Protein AF-A0A1Y1N663-F1 (afdb_monomer_lite)

InterPro domains:
  IPR040976 Fungal-type protein kinase [PF17667] (50-131)

Sequence (132 aa):
KESDVVAWLVDLIPKLEAFAGGLNSPLPHRRKLLAQPSTPLLGSTGKRTLDIGFVNNDITYNPGAKDSRYRWSHVLVAGELKSNPKADTASIAWIDLARYAREVLAAQDTRRFVLGFTVCGSLMRVWEFDRL

pLDDT: mean 84.62, std 12.26, range [49.06, 96.75]

Secondary structure (DSSP, 8-state):
-HHHHHHHHHHHHHHHHHHHHTTT--S-S-EEEE--TTPEEBSSSS-EE-SEEEEETTS---TTSTT---BGGGEEEEEEEESSGGG-SIIIIIHHHHHHHHHHHHHSTT--EEEEEEEETTEEEEEEEE--

Organism: Photinus pyralis (NCBI:txid7054)

Radius of gyration: 14.89 Å; chains: 1; bounding box: 38×34×32 Å

Foldseek 3Di:
DLVVVLVVVVVVVVVVVVVVVVVVPPDDPFWDKDADAPQAAPDDPDRDGARIAIFTPVPPQPVPDPPSGHHLCGGQEGEEEAQALVLPDCVHRVVSRVVSQVRNCVSNVVDFWHKYWYCHNPDIDIDIGGPD

Structure (mmCIF, N/CA/C/O backbone):
data_AF-A0A1Y1N663-F1
#
_entry.id   AF-A0A1Y1N663-F1
#
loop_
_atom_site.group_PDB
_atom_site.id
_atom_site.type_symbol
_atom_site.label_atom_id
_atom_site.label_alt_id
_atom_site.label_comp_id
_atom_site.label_asym_id
_atom_site.label_entity_id
_atom_site.label_seq_id
_atom_site.pdbx_PDB_ins_code
_atom_site.Cartn_x
_atom_site.Cartn_y
_atom_site.Cartn_z
_atom_site.occupancy
_atom_site.B_iso_or_equiv
_atom_site.auth_seq_id
_atom_site.auth_comp_id
_atom_site.auth_asym_id
_atom_site.auth_atom_id
_atom_site.pdbx_PDB_model_num
ATOM 1 N N . LYS A 1 1 ? -6.556 8.884 15.628 1.00 73.94 1 LYS A N 1
ATOM 2 C CA . LYS A 1 1 ? -6.671 9.669 14.371 1.00 73.94 1 LYS A CA 1
ATOM 3 C C . LYS A 1 1 ? -5.669 9.113 13.362 1.00 73.94 1 LYS A C 1
ATOM 5 O O . LYS A 1 1 ? -4.774 8.393 13.777 1.00 73.94 1 LYS A O 1
ATOM 10 N N . GLU A 1 2 ? -5.820 9.385 12.065 1.00 76.81 2 GLU A N 1
ATOM 11 C CA . GLU A 1 2 ? -4.883 8.894 11.031 1.00 76.81 2 GLU A CA 1
ATOM 12 C C . GLU A 1 2 ? -3.433 9.322 11.319 1.00 76.81 2 GLU A C 1
ATOM 14 O O . GLU A 1 2 ? -2.529 8.494 11.283 1.00 76.81 2 GLU A O 1
ATOM 19 N N . SER A 1 3 ? -3.242 10.573 11.751 1.00 83.00 3 SER A N 1
ATOM 20 C CA . SER A 1 3 ? -1.959 11.116 12.224 1.00 83.00 3 SER A CA 1
ATOM 21 C C . SER A 1 3 ? -1.272 10.252 13.281 1.00 83.00 3 SER A C 1
ATOM 23 O O . SER A 1 3 ? -0.051 10.130 13.279 1.00 83.00 3 SER A O 1
ATOM 25 N N . ASP A 1 4 ? -2.049 9.643 14.175 1.00 84.19 4 ASP A N 1
ATOM 26 C CA . ASP A 1 4 ? -1.521 8.856 15.290 1.00 84.19 4 ASP A CA 1
ATOM 27 C C . ASP A 1 4 ? -1.032 7.489 14.792 1.00 84.19 4 ASP A C 1
ATOM 29 O O . ASP A 1 4 ? -0.013 6.988 15.256 1.00 84.19 4 ASP A O 1
ATOM 33 N N . VAL A 1 5 ? -1.726 6.912 13.802 1.00 82.69 5 VAL A N 1
ATOM 34 C CA . VAL A 1 5 ? -1.315 5.665 13.138 1.00 82.69 5 VAL A CA 1
ATOM 35 C C . VAL A 1 5 ? -0.044 5.893 12.324 1.00 82.69 5 VAL A C 1
ATOM 37 O O . VAL A 1 5 ? 0.877 5.082 12.389 1.00 82.69 5 VAL A O 1
ATOM 40 N N . VAL A 1 6 ? 0.036 7.017 11.604 1.00 85.56 6 VAL A N 1
ATOM 41 C CA . VAL A 1 6 ? 1.256 7.422 10.894 1.00 85.56 6 VAL A CA 1
ATOM 42 C C . VAL A 1 6 ? 2.420 7.575 11.870 1.00 85.56 6 VAL A C 1
ATOM 44 O O . VAL A 1 6 ? 3.471 6.983 11.644 1.00 85.56 6 VAL A O 1
ATOM 47 N N . ALA A 1 7 ? 2.237 8.321 12.964 1.00 88.56 7 ALA A N 1
ATOM 48 C CA . ALA A 1 7 ? 3.281 8.535 13.964 1.00 88.56 7 ALA A CA 1
ATOM 49 C C . ALA A 1 7 ? 3.758 7.215 14.590 1.00 88.56 7 ALA A C 1
ATOM 51 O O . ALA A 1 7 ? 4.961 6.984 14.697 1.00 88.56 7 ALA A O 1
ATOM 52 N N . TRP A 1 8 ? 2.823 6.324 14.936 1.00 88.31 8 TRP A N 1
ATOM 53 C CA . TRP A 1 8 ? 3.143 4.986 15.428 1.00 88.31 8 TRP A CA 1
ATOM 54 C C . TRP A 1 8 ? 3.953 4.173 14.413 1.00 88.31 8 TRP A C 1
ATOM 56 O O . TRP A 1 8 ? 4.957 3.571 14.785 1.00 88.31 8 TRP A O 1
ATOM 66 N N . LEU A 1 9 ? 3.563 4.165 13.133 1.00 87.50 9 LEU A N 1
ATOM 67 C CA . LEU A 1 9 ? 4.281 3.387 12.125 1.00 87.50 9 LEU A CA 1
ATOM 68 C C . LEU A 1 9 ? 5.678 3.968 11.866 1.00 87.50 9 LEU A C 1
ATOM 70 O O . LEU A 1 9 ? 6.641 3.213 11.774 1.00 87.50 9 LEU A O 1
ATOM 74 N N . VAL A 1 10 ? 5.804 5.297 11.815 1.00 89.25 10 VAL A N 1
ATOM 75 C CA . VAL A 1 10 ? 7.094 5.996 11.690 1.00 89.25 10 VAL A CA 1
ATOM 76 C C . VAL A 1 10 ? 8.043 5.640 12.841 1.00 89.25 10 VAL A C 1
ATOM 78 O O . VAL A 1 10 ? 9.235 5.485 12.598 1.00 89.25 10 VAL A O 1
ATOM 81 N N . ASP A 1 11 ? 7.535 5.458 14.062 1.00 91.75 11 ASP A N 1
ATOM 82 C CA . ASP A 1 11 ? 8.324 5.015 15.222 1.00 91.75 11 ASP A CA 1
ATOM 83 C C . ASP A 1 11 ? 8.604 3.495 15.226 1.00 91.75 11 ASP A C 1
ATOM 85 O O . ASP A 1 11 ? 9.657 3.044 15.684 1.00 91.75 11 ASP A O 1
ATOM 89 N N . LEU A 1 12 ? 7.688 2.682 14.690 1.00 90.06 12 LEU A N 1
ATOM 90 C CA . LEU A 1 12 ? 7.832 1.227 14.627 1.00 90.06 12 LEU A CA 1
ATOM 91 C C . LEU A 1 12 ? 8.846 0.772 13.569 1.00 90.06 12 LEU A C 1
ATOM 93 O O . LEU A 1 12 ? 9.622 -0.146 13.837 1.00 90.06 12 LEU A O 1
ATOM 97 N N . ILE A 1 13 ? 8.844 1.371 12.373 1.00 88.75 13 ILE A N 1
ATOM 98 C CA . ILE A 1 13 ? 9.684 0.910 11.254 1.00 88.75 13 ILE A CA 1
ATOM 99 C C . ILE A 1 13 ? 11.178 0.864 11.615 1.00 88.75 13 ILE A C 1
ATOM 101 O O . ILE A 1 13 ? 11.764 -0.201 11.425 1.00 88.75 13 ILE A O 1
ATOM 105 N N . PRO A 1 14 ? 11.792 1.898 12.223 1.00 88.12 14 PRO A N 1
ATOM 106 C CA . PRO A 1 14 ? 13.197 1.834 12.630 1.00 88.12 14 PRO A CA 1
ATOM 107 C C . PRO A 1 14 ? 13.502 0.697 13.616 1.00 88.12 14 PRO A C 1
ATOM 109 O O . PRO A 1 14 ? 14.581 0.109 13.577 1.00 88.12 14 PRO A O 1
ATOM 112 N N . LYS A 1 15 ? 12.548 0.339 14.489 1.00 91.12 15 LYS A N 1
ATOM 113 C CA . LYS A 1 15 ? 12.697 -0.786 15.432 1.00 91.12 15 LYS A CA 1
ATOM 114 C C . LYS A 1 15 ? 12.695 -2.123 14.695 1.00 91.12 15 LYS A C 1
ATOM 116 O O . LYS A 1 15 ? 13.496 -2.998 15.017 1.00 91.12 15 LYS A O 1
ATOM 121 N N . LEU A 1 16 ? 11.826 -2.271 13.694 1.00 87.38 16 LEU A N 1
ATOM 122 C CA . LEU A 1 16 ? 11.788 -3.455 12.832 1.00 87.38 16 LEU A CA 1
ATOM 123 C C . LEU A 1 16 ? 13.034 -3.555 11.947 1.00 87.38 16 LEU A C 1
ATOM 125 O O . LEU A 1 16 ? 13.558 -4.650 11.766 1.00 87.38 16 LEU A O 1
ATOM 129 N N . GLU A 1 17 ? 13.535 -2.431 11.435 1.00 83.44 17 GLU A N 1
ATOM 130 C CA . GLU A 1 17 ? 14.789 -2.367 10.679 1.00 83.44 17 GLU A CA 1
ATOM 131 C C . GLU A 1 17 ? 15.981 -2.791 11.545 1.00 83.44 17 GLU A C 1
ATOM 133 O O . GLU A 1 17 ? 16.753 -3.657 11.137 1.00 83.44 17 GLU A O 1
ATOM 138 N N . ALA A 1 18 ? 16.095 -2.263 12.770 1.00 85.12 18 ALA A N 1
ATOM 139 C CA . ALA A 1 18 ? 17.139 -2.657 13.716 1.00 85.12 18 ALA A CA 1
ATOM 140 C C . ALA A 1 18 ? 17.055 -4.149 14.080 1.00 85.12 18 ALA A C 1
ATOM 142 O O . ALA A 1 18 ? 18.071 -4.846 14.094 1.00 85.12 18 ALA A O 1
ATOM 143 N N . PHE A 1 19 ? 15.840 -4.656 14.319 1.00 84.88 19 PHE A N 1
ATOM 144 C CA . PHE A 1 19 ? 15.599 -6.077 14.564 1.00 84.88 19 PHE A CA 1
ATOM 145 C C . PHE A 1 19 ? 16.033 -6.943 13.371 1.00 84.88 19 PHE A C 1
ATOM 147 O O . PHE A 1 19 ? 16.733 -7.939 13.551 1.00 84.88 19 PHE A O 1
ATOM 154 N N . ALA A 1 20 ? 15.679 -6.545 12.146 1.00 82.25 20 ALA A N 1
ATOM 155 C CA . ALA A 1 20 ? 16.048 -7.261 10.927 1.00 82.25 20 ALA A CA 1
ATOM 156 C C . ALA A 1 20 ? 17.557 -7.202 10.626 1.00 82.25 20 ALA A C 1
ATOM 158 O O . ALA A 1 20 ? 18.112 -8.170 10.105 1.00 82.25 20 ALA A O 1
ATOM 159 N N . GLY A 1 21 ? 18.233 -6.104 10.979 1.00 77.88 21 GLY A N 1
ATOM 160 C CA . GLY A 1 21 ? 19.687 -5.970 10.863 1.00 77.88 21 GLY A CA 1
ATOM 161 C C . GLY A 1 21 ? 20.443 -7.022 11.681 1.00 77.88 21 GLY A C 1
ATOM 162 O O . GLY A 1 21 ? 21.431 -7.575 11.204 1.00 77.88 21 GLY A O 1
ATOM 163 N N . GLY A 1 22 ? 19.926 -7.386 12.860 1.00 75.00 22 GLY A N 1
ATOM 164 C CA . GLY A 1 22 ? 20.475 -8.468 13.686 1.00 75.00 22 GLY A CA 1
ATOM 165 C C . GLY A 1 22 ? 20.362 -9.868 13.064 1.00 75.00 22 GLY A C 1
ATOM 166 O O . GLY A 1 22 ? 21.068 -10.781 13.485 1.00 75.00 22 GLY A O 1
ATOM 167 N N . LEU A 1 23 ? 19.516 -10.044 12.043 1.00 74.19 23 LEU A N 1
ATOM 168 C CA . LEU A 1 23 ? 19.312 -11.317 11.341 1.00 74.19 23 LEU A CA 1
ATOM 169 C C . LEU A 1 23 ? 20.240 -11.499 10.123 1.00 74.19 23 LEU A C 1
ATOM 171 O O . LEU A 1 23 ? 20.042 -12.437 9.355 1.00 74.19 23 LEU A O 1
ATOM 175 N N . ASN A 1 24 ? 21.238 -10.624 9.924 1.00 66.25 24 ASN A N 1
ATOM 176 C CA . ASN A 1 24 ? 22.143 -10.631 8.761 1.00 66.25 24 ASN A CA 1
ATOM 177 C C . ASN A 1 24 ? 21.396 -10.651 7.416 1.00 66.25 24 ASN A C 1
ATOM 179 O O . ASN A 1 24 ? 21.817 -11.313 6.464 1.00 66.25 24 ASN A O 1
ATOM 183 N N . SER A 1 25 ? 20.262 -9.946 7.335 1.00 63.16 25 SER A N 1
ATOM 184 C CA . SER A 1 25 ? 19.491 -9.858 6.097 1.00 63.16 25 SER A CA 1
ATOM 185 C C . SER A 1 25 ? 20.365 -9.258 4.985 1.00 63.16 25 SER A C 1
ATOM 187 O O . SER A 1 25 ? 20.817 -8.119 5.120 1.00 63.16 25 SER A O 1
ATOM 189 N N . PRO A 1 26 ? 20.593 -9.974 3.867 1.00 56.31 26 PRO A N 1
ATOM 190 C CA . PRO A 1 26 ? 21.418 -9.486 2.765 1.00 56.31 26 PRO A CA 1
ATOM 191 C C . PRO A 1 26 ? 20.697 -8.422 1.932 1.00 56.31 26 PRO A C 1
ATOM 193 O O . PRO A 1 26 ? 21.251 -7.946 0.943 1.00 56.31 26 PRO A O 1
ATOM 196 N N . LEU A 1 27 ? 19.451 -8.072 2.279 1.00 57.78 27 LEU A N 1
ATOM 197 C CA . LEU A 1 27 ? 18.694 -7.043 1.586 1.00 57.78 27 LEU A CA 1
ATOM 198 C C . LEU A 1 27 ? 19.372 -5.693 1.855 1.00 57.78 27 LEU A C 1
ATOM 200 O O . LEU A 1 27 ? 19.324 -5.208 2.988 1.00 57.78 27 LEU A O 1
ATOM 204 N N . PRO A 1 28 ? 19.983 -5.054 0.838 1.00 55.25 28 PRO A N 1
ATOM 205 C CA . PRO A 1 28 ? 20.465 -3.696 1.011 1.00 55.25 28 PRO A CA 1
ATOM 206 C C . PRO A 1 28 ? 19.271 -2.840 1.437 1.00 55.25 28 PRO A C 1
ATOM 208 O O . PRO A 1 28 ? 18.158 -3.076 0.958 1.00 55.25 28 PRO A O 1
ATOM 211 N N . HIS A 1 29 ? 19.495 -1.893 2.353 1.00 59.75 29 HIS A N 1
ATOM 212 C CA . HIS A 1 29 ? 18.500 -0.998 2.959 1.00 59.75 29 HIS A CA 1
ATOM 213 C C . HIS A 1 29 ? 17.870 -0.079 1.892 1.00 59.75 29 HIS A C 1
ATOM 215 O O . HIS A 1 29 ? 18.122 1.122 1.814 1.00 59.75 29 HIS A O 1
ATOM 221 N N . ARG A 1 30 ? 17.088 -0.685 0.999 1.00 67.75 30 ARG A N 1
ATOM 222 C CA . ARG A 1 30 ? 16.594 -0.115 -0.257 1.00 67.75 30 ARG A CA 1
ATOM 223 C C . ARG A 1 30 ? 15.180 0.409 -0.144 1.00 67.75 30 ARG A C 1
ATOM 225 O O . ARG A 1 30 ? 14.644 0.896 -1.129 1.00 67.75 30 ARG A O 1
ATOM 232 N N . ARG A 1 31 ? 14.540 0.275 1.015 1.00 81.25 31 ARG A N 1
ATOM 233 C CA . ARG A 1 31 ? 13.143 0.661 1.208 1.00 81.25 31 ARG A CA 1
ATOM 234 C C . ARG A 1 31 ? 13.083 1.733 2.275 1.00 81.25 31 ARG A C 1
ATOM 236 O O . ARG A 1 31 ? 13.582 1.523 3.368 1.00 81.25 31 ARG A O 1
ATOM 243 N N . LYS A 1 32 ? 12.471 2.862 1.946 1.00 86.38 32 LYS A N 1
ATOM 244 C CA . LYS A 1 32 ? 12.225 3.963 2.873 1.00 86.38 32 LYS A CA 1
ATOM 245 C C . LYS A 1 32 ? 10.727 4.117 3.069 1.00 86.38 32 LYS A C 1
ATOM 247 O O . LYS A 1 32 ? 9.982 4.086 2.088 1.00 86.38 32 LYS A O 1
ATOM 252 N N . LEU A 1 33 ? 10.291 4.294 4.313 1.00 89.19 33 LEU A N 1
ATOM 253 C CA . LEU A 1 33 ? 8.906 4.649 4.602 1.00 89.19 33 LEU A CA 1
ATOM 254 C C . LEU A 1 33 ? 8.611 6.048 4.042 1.00 89.19 33 LEU A C 1
ATOM 256 O O . LEU A 1 33 ? 9.303 7.022 4.345 1.00 89.19 33 LEU A O 1
ATOM 260 N N . LEU A 1 34 ? 7.568 6.140 3.230 1.00 89.94 34 LEU A N 1
ATOM 261 C CA . LEU A 1 34 ? 6.992 7.376 2.739 1.00 89.94 34 LEU A CA 1
ATOM 262 C C . LEU A 1 34 ? 5.643 7.578 3.424 1.00 89.94 34 LEU A C 1
ATOM 264 O O . LEU A 1 34 ? 4.695 6.861 3.125 1.00 89.94 34 LEU A O 1
ATOM 268 N N . ALA A 1 35 ? 5.559 8.560 4.315 1.00 85.75 35 ALA A N 1
ATOM 269 C CA . ALA A 1 35 ? 4.334 8.925 5.019 1.00 85.75 35 ALA 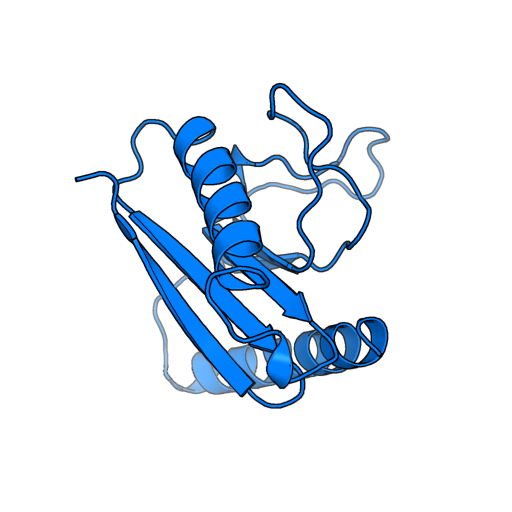A CA 1
ATOM 270 C C . ALA A 1 35 ? 4.069 10.424 4.829 1.00 85.75 35 ALA A C 1
ATOM 272 O O . ALA A 1 35 ? 4.458 11.249 5.653 1.00 85.75 35 ALA A O 1
ATOM 273 N N . GLN A 1 36 ? 3.473 10.780 3.689 1.00 80.25 36 GLN A N 1
AT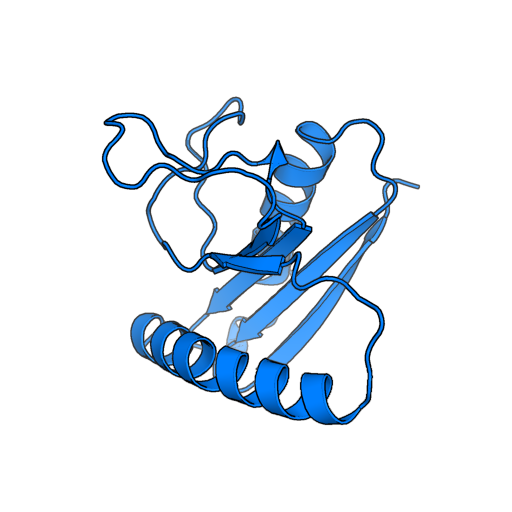OM 274 C CA . GLN A 1 36 ? 3.137 12.165 3.333 1.00 80.25 36 GLN A CA 1
ATOM 275 C C . GLN A 1 36 ? 1.677 12.269 2.861 1.00 80.25 36 GLN A C 1
ATOM 277 O O . GLN A 1 36 ? 1.421 12.605 1.697 1.00 80.25 36 GLN A O 1
ATOM 282 N N . PRO A 1 37 ? 0.707 11.974 3.749 1.00 77.69 37 PRO A N 1
ATOM 283 C CA . PRO A 1 37 ? -0.704 12.028 3.394 1.00 77.69 37 PRO A CA 1
ATOM 284 C C . PRO A 1 37 ? -1.061 13.413 2.840 1.00 77.69 37 PRO A C 1
ATOM 286 O O . PRO A 1 37 ? -0.453 14.428 3.183 1.00 77.69 37 PRO A O 1
ATOM 289 N N . SER A 1 38 ? -2.042 13.460 1.938 1.00 81.75 38 SER A N 1
ATOM 290 C CA . SER A 1 38 ? -2.481 14.681 1.236 1.00 81.75 38 SER A CA 1
ATOM 291 C C . SER A 1 38 ? -1.466 15.327 0.275 1.00 81.75 38 SER A C 1
ATOM 293 O O . SER A 1 38 ? -1.808 16.309 -0.383 1.00 81.75 38 SER A O 1
ATOM 295 N N . THR A 1 39 ? -0.253 14.781 0.120 1.00 85.38 39 THR A N 1
ATOM 296 C CA . THR A 1 39 ? 0.725 15.267 -0.870 1.00 85.38 39 THR A CA 1
ATOM 297 C C . THR A 1 39 ? 0.646 14.435 -2.151 1.00 85.38 39 THR A C 1
ATOM 299 O O . THR A 1 39 ? 0.933 13.236 -2.118 1.00 85.38 39 THR A O 1
ATOM 302 N N . PRO A 1 40 ? 0.267 15.023 -3.304 1.00 88.75 40 PRO A N 1
ATOM 303 C CA . PRO A 1 40 ? 0.173 14.261 -4.541 1.00 88.75 40 PRO A CA 1
ATOM 304 C C . PRO A 1 40 ? 1.537 13.754 -5.010 1.00 88.75 40 PRO A C 1
ATOM 306 O O . PRO A 1 40 ? 2.511 14.515 -5.050 1.00 88.75 40 PRO A O 1
ATOM 309 N N . LEU A 1 41 ? 1.575 12.493 -5.435 1.00 89.75 41 LEU A N 1
ATOM 310 C CA . LEU A 1 41 ? 2.726 11.920 -6.125 1.00 89.75 41 LEU A CA 1
ATOM 311 C C . LEU A 1 41 ? 2.693 12.297 -7.609 1.00 89.75 41 LEU A C 1
ATOM 313 O O . LEU A 1 41 ? 1.633 12.425 -8.225 1.00 89.75 41 LEU A O 1
ATOM 317 N N . LEU A 1 42 ? 3.875 12.465 -8.193 1.00 88.56 42 LEU A N 1
ATOM 318 C CA . LEU A 1 42 ? 4.035 12.767 -9.615 1.00 88.56 42 LEU A CA 1
ATOM 319 C C . LEU A 1 42 ? 3.942 11.501 -10.485 1.00 88.56 42 LEU A C 1
ATOM 321 O O . LEU A 1 42 ? 4.157 10.383 -10.017 1.00 88.56 42 LEU A O 1
ATOM 325 N N . GLY A 1 43 ? 3.676 11.688 -11.780 1.00 85.75 43 GLY A N 1
ATOM 326 C CA . GLY A 1 43 ? 3.660 10.600 -12.768 1.00 85.75 43 GLY A CA 1
ATOM 327 C C . GLY A 1 43 ? 2.319 9.881 -12.931 1.00 85.75 43 GLY A C 1
ATOM 328 O O . GLY A 1 43 ? 2.255 8.930 -13.698 1.00 85.75 43 GLY A O 1
ATOM 329 N N . SER A 1 44 ? 1.259 10.336 -12.256 1.00 86.50 44 SER A N 1
ATOM 330 C CA . SER A 1 44 ? -0.120 9.929 -12.557 1.00 86.50 44 SER A CA 1
ATOM 331 C C . SER A 1 44 ? -0.770 10.923 -13.522 1.00 86.50 44 SER A C 1
ATOM 333 O O . SER A 1 44 ? -0.453 12.115 -13.499 1.00 86.50 44 SER A O 1
ATOM 335 N N . THR A 1 45 ? -1.713 10.451 -14.341 1.00 84.88 45 THR A N 1
ATOM 336 C CA . THR A 1 45 ? -2.565 11.299 -15.192 1.00 84.88 45 THR A CA 1
ATOM 337 C C . THR A 1 45 ? -3.421 12.264 -14.361 1.00 84.88 45 THR A C 1
ATOM 339 O O . THR A 1 45 ? -3.774 13.343 -14.831 1.00 84.88 45 THR A O 1
ATOM 342 N N . GLY A 1 46 ? -3.754 11.897 -13.117 1.00 83.81 46 GLY A N 1
ATOM 343 C CA . GLY A 1 46 ? -4.514 12.729 -12.184 1.00 83.81 46 GLY A CA 1
ATOM 344 C C . GLY A 1 46 ? -3.706 13.140 -10.952 1.00 83.81 46 GLY A C 1
ATOM 345 O O . GLY A 1 46 ? -2.665 12.570 -10.636 1.00 83.81 46 GLY A O 1
ATOM 346 N N . LYS A 1 47 ? -4.222 14.109 -10.186 1.00 85.44 47 LYS A N 1
ATOM 347 C CA . LYS A 1 47 ? -3.684 14.419 -8.852 1.00 85.44 47 LYS A CA 1
ATOM 348 C C . LYS A 1 47 ? -4.095 13.307 -7.886 1.00 85.44 47 LYS A C 1
ATOM 350 O O . LYS A 1 47 ? -5.242 13.268 -7.444 1.00 85.44 47 LYS A O 1
ATOM 355 N N . ARG A 1 48 ? -3.172 12.386 -7.601 1.00 88.06 48 ARG A N 1
ATOM 356 C CA . ARG A 1 48 ? -3.381 11.247 -6.696 1.00 88.06 48 ARG A CA 1
ATOM 357 C C . ARG A 1 48 ? -2.399 11.302 -5.533 1.00 88.06 48 ARG A C 1
ATOM 359 O O . ARG A 1 48 ? -1.208 11.535 -5.739 1.00 88.06 48 ARG A O 1
ATOM 366 N N . THR A 1 49 ? -2.917 11.105 -4.330 1.00 90.31 49 THR A N 1
ATOM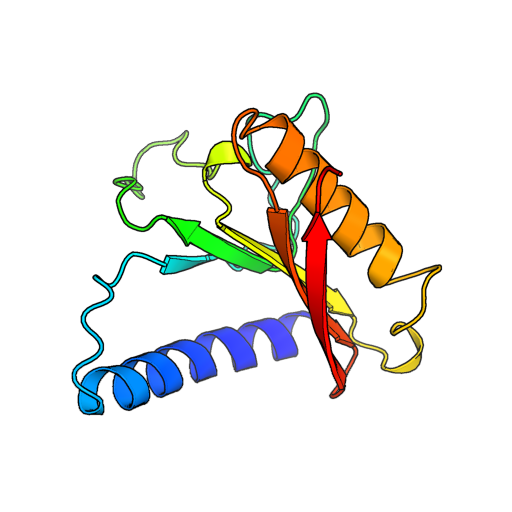 367 C CA . THR A 1 49 ? -2.158 11.015 -3.080 1.00 90.31 49 THR A CA 1
ATOM 368 C C . THR A 1 49 ? -1.977 9.552 -2.697 1.00 90.31 49 THR A C 1
ATOM 370 O O . THR A 1 49 ? -2.716 8.692 -3.172 1.00 90.31 49 THR A O 1
ATOM 373 N N . LEU A 1 50 ? -0.983 9.290 -1.857 1.00 91.56 50 LEU A N 1
ATOM 374 C CA . LEU A 1 50 ? -0.769 8.013 -1.191 1.00 91.56 50 LEU A CA 1
ATOM 375 C C . LEU A 1 50 ? -0.704 8.311 0.307 1.00 91.56 50 LEU A C 1
ATOM 377 O O . LEU A 1 50 ? 0.052 9.204 0.696 1.00 91.56 50 LEU A O 1
ATOM 381 N N . ASP A 1 51 ? -1.470 7.591 1.122 1.00 90.94 51 ASP A N 1
ATOM 382 C CA . ASP A 1 51 ? -1.476 7.803 2.574 1.00 90.94 51 ASP A CA 1
ATOM 383 C C . ASP A 1 51 ? -0.115 7.449 3.173 1.00 90.94 51 ASP A C 1
ATOM 385 O O . ASP A 1 51 ? 0.519 8.247 3.869 1.00 90.94 51 ASP A O 1
ATOM 389 N N . ILE A 1 52 ? 0.359 6.241 2.857 1.00 92.69 52 ILE A N 1
ATOM 390 C CA . ILE A 1 52 ? 1.637 5.721 3.321 1.00 92.69 52 ILE A CA 1
ATOM 391 C C . ILE A 1 52 ? 2.164 4.646 2.368 1.00 92.69 52 ILE A C 1
ATOM 393 O O . ILE A 1 52 ? 1.422 4.065 1.583 1.00 92.69 52 ILE A O 1
ATOM 397 N N . GLY A 1 53 ? 3.453 4.342 2.419 1.00 93.75 53 GLY A N 1
ATOM 398 C CA . GLY A 1 53 ? 4.011 3.232 1.657 1.00 93.75 53 GLY A CA 1
ATOM 399 C C . GLY A 1 53 ? 5.517 3.127 1.789 1.00 93.75 53 GLY A C 1
ATOM 400 O O . GLY A 1 53 ? 6.142 3.883 2.524 1.00 93.75 53 GLY A O 1
ATOM 401 N N . PHE A 1 54 ? 6.113 2.201 1.050 1.00 92.38 54 PHE A N 1
ATOM 402 C CA . PHE A 1 54 ? 7.564 2.073 0.964 1.00 92.38 54 PHE A CA 1
ATOM 403 C C . PHE A 1 54 ? 8.032 2.437 -0.436 1.00 92.38 54 PHE A C 1
ATOM 405 O O . PHE A 1 54 ? 7.444 1.988 -1.418 1.00 92.38 54 PHE A O 1
ATOM 412 N N . VAL A 1 55 ? 9.099 3.221 -0.532 1.00 90.75 55 VAL A N 1
ATOM 413 C CA . VAL A 1 55 ? 9.718 3.663 -1.791 1.00 90.75 55 VAL A CA 1
ATOM 414 C C . VAL A 1 55 ? 11.167 3.204 -1.879 1.00 90.75 55 VAL A C 1
ATOM 416 O O . VAL A 1 55 ? 11.766 2.868 -0.857 1.00 90.75 55 VAL A O 1
ATOM 419 N N . ASN A 1 56 ? 11.738 3.187 -3.085 1.00 83.12 56 ASN A N 1
ATOM 420 C CA . ASN A 1 56 ? 13.160 2.883 -3.247 1.00 83.12 56 ASN A CA 1
ATOM 421 C C . ASN A 1 56 ? 14.040 3.998 -2.637 1.00 83.12 56 ASN A C 1
ATOM 423 O O . ASN A 1 56 ? 13.796 5.179 -2.878 1.00 83.12 56 ASN A O 1
ATOM 427 N N . ASN A 1 57 ? 15.058 3.613 -1.865 1.00 68.88 57 ASN A N 1
ATOM 428 C CA . ASN A 1 57 ? 16.031 4.502 -1.224 1.00 68.88 57 ASN A CA 1
ATOM 429 C C . ASN A 1 57 ? 17.162 4.945 -2.179 1.00 68.88 57 ASN A C 1
ATOM 431 O O . ASN A 1 57 ? 17.835 5.932 -1.907 1.00 68.88 57 ASN A O 1
ATOM 435 N N . ASP A 1 58 ? 17.342 4.257 -3.317 1.00 62.25 58 ASP A N 1
ATOM 436 C CA . ASP A 1 58 ? 18.385 4.568 -4.317 1.00 62.25 58 ASP A CA 1
ATOM 437 C C . ASP A 1 58 ? 18.110 5.879 -5.085 1.00 62.25 58 ASP A C 1
ATOM 439 O O . ASP A 1 58 ? 18.955 6.375 -5.830 1.00 62.25 58 ASP A O 1
ATOM 443 N N . ILE A 1 59 ? 16.923 6.465 -4.914 1.00 59.81 59 ILE A N 1
ATOM 444 C CA . ILE A 1 59 ? 16.619 7.790 -5.444 1.00 59.81 59 ILE A CA 1
ATOM 445 C C . ILE A 1 59 ? 17.192 8.789 -4.452 1.00 59.81 59 ILE A C 1
ATOM 447 O O . ILE A 1 59 ? 16.666 8.943 -3.350 1.00 59.81 59 ILE A O 1
ATOM 451 N N . THR A 1 60 ? 18.253 9.485 -4.854 1.00 52.06 60 THR A N 1
ATOM 452 C CA . THR A 1 60 ? 18.774 10.674 -4.176 1.00 52.06 60 THR A CA 1
ATOM 453 C C . THR A 1 60 ? 17.688 11.751 -4.133 1.00 52.06 60 THR A C 1
ATOM 455 O O . THR A 1 60 ? 17.631 12.674 -4.943 1.00 52.06 60 THR A O 1
ATOM 458 N N . TYR A 1 61 ? 16.774 11.615 -3.172 1.00 52.22 61 TYR A N 1
ATOM 459 C CA . TYR A 1 61 ? 15.851 12.656 -2.764 1.00 52.22 61 TYR A CA 1
ATOM 460 C C . TYR A 1 61 ? 16.707 13.793 -2.226 1.00 52.22 61 TYR A C 1
ATOM 462 O O . TYR A 1 61 ? 17.271 13.689 -1.140 1.00 52.22 61 TYR A O 1
ATOM 470 N N . ASN A 1 62 ? 16.853 14.844 -3.028 1.00 54.75 62 ASN A N 1
ATOM 471 C CA . ASN A 1 62 ? 17.581 16.042 -2.652 1.00 54.75 62 ASN A CA 1
ATOM 472 C C . ASN A 1 62 ? 16.589 16.959 -1.917 1.00 54.75 62 ASN A C 1
ATOM 474 O O . ASN A 1 62 ? 15.792 17.622 -2.588 1.00 54.75 62 ASN A O 1
ATOM 478 N N . PRO A 1 63 ? 16.586 17.013 -0.568 1.00 51.47 63 PRO A N 1
ATOM 479 C CA . PRO A 1 63 ? 15.525 17.668 0.206 1.00 51.47 63 PRO A CA 1
ATOM 480 C C . PRO A 1 63 ? 15.425 19.182 -0.039 1.00 51.47 63 PRO A C 1
ATOM 482 O O . PRO A 1 63 ? 14.467 19.809 0.399 1.00 51.47 63 PRO A O 1
ATOM 485 N N . GLY A 1 64 ? 16.421 19.771 -0.713 1.00 49.06 64 GLY A N 1
ATOM 486 C CA . GLY A 1 64 ? 16.482 21.189 -1.070 1.00 49.06 64 GLY A CA 1
ATOM 487 C C . GLY A 1 64 ? 16.051 21.522 -2.503 1.00 49.06 64 GLY A C 1
ATOM 488 O O . GLY A 1 64 ? 15.963 22.699 -2.848 1.00 49.06 64 GLY A O 1
ATOM 489 N N . ALA A 1 65 ? 15.774 20.531 -3.358 1.00 59.78 65 ALA A N 1
ATOM 490 C CA . ALA A 1 65 ? 15.260 20.804 -4.697 1.00 59.78 65 ALA A CA 1
ATOM 491 C C . ALA A 1 65 ? 13.752 21.086 -4.618 1.00 59.78 65 ALA A C 1
ATOM 493 O O . ALA A 1 65 ? 12.989 20.245 -4.136 1.00 59.78 65 ALA A O 1
ATOM 494 N N . LYS A 1 66 ? 13.319 22.246 -5.139 1.00 51.31 66 LYS A N 1
ATOM 495 C CA . LYS A 1 66 ? 11.908 22.692 -5.172 1.00 51.31 66 LYS A CA 1
ATOM 496 C C . LYS A 1 66 ? 10.937 21.681 -5.815 1.00 51.31 66 LYS A C 1
ATOM 498 O O . LYS A 1 66 ? 9.739 21.781 -5.586 1.00 51.31 66 LYS A O 1
ATOM 503 N N . ASP A 1 67 ? 11.454 20.703 -6.562 1.00 55.09 67 ASP A N 1
ATOM 504 C CA . ASP A 1 67 ? 10.695 19.660 -7.267 1.00 55.09 67 ASP A CA 1
ATOM 505 C C . ASP A 1 67 ? 10.986 18.222 -6.794 1.00 55.09 67 ASP A C 1
ATOM 507 O O . ASP A 1 67 ? 10.651 17.259 -7.483 1.00 55.09 67 ASP A O 1
ATOM 511 N N . SER A 1 68 ? 11.572 18.032 -5.608 1.00 64.44 68 SER A N 1
ATOM 512 C CA . SER A 1 68 ? 11.940 16.705 -5.072 1.00 64.44 68 SER A CA 1
ATOM 513 C C . SER A 1 68 ? 10.755 15.801 -4.678 1.00 64.44 68 SER A C 1
ATOM 515 O O . SER A 1 68 ? 10.880 14.943 -3.817 1.00 64.44 68 SER A O 1
ATOM 517 N N . ARG A 1 69 ? 9.581 15.915 -5.305 1.00 73.06 69 ARG A N 1
ATOM 518 C CA . ARG A 1 69 ? 8.433 15.052 -4.983 1.00 73.06 69 ARG A CA 1
ATOM 519 C C . ARG A 1 69 ? 8.650 13.614 -5.455 1.00 73.06 69 ARG A C 1
ATOM 521 O O . ARG A 1 69 ? 9.090 13.364 -6.578 1.00 73.06 69 ARG A O 1
ATOM 528 N N . TYR A 1 70 ? 8.251 12.659 -4.616 1.00 84.25 70 TYR A N 1
ATOM 529 C CA . TYR A 1 70 ? 8.177 11.253 -5.010 1.00 84.25 70 TYR A CA 1
ATOM 530 C C . TYR A 1 70 ? 7.192 11.046 -6.172 1.00 84.25 70 TYR A C 1
ATOM 532 O O . TYR A 1 70 ? 6.196 11.761 -6.325 1.00 84.25 70 TYR A O 1
ATOM 540 N N . ARG A 1 71 ? 7.490 10.041 -6.999 1.00 89.69 71 ARG A N 1
ATOM 541 C CA . ARG A 1 71 ? 6.681 9.616 -8.143 1.00 89.69 71 ARG A CA 1
ATOM 542 C C . ARG A 1 71 ? 6.032 8.269 -7.851 1.00 89.69 71 ARG A C 1
ATOM 544 O O . ARG A 1 71 ? 6.583 7.482 -7.086 1.00 89.69 71 ARG A O 1
ATOM 551 N N . TRP A 1 72 ? 4.930 7.958 -8.527 1.00 92.94 72 TRP A N 1
ATOM 552 C CA . TRP A 1 72 ? 4.328 6.617 -8.482 1.00 92.94 72 TRP A CA 1
ATOM 553 C C . TRP A 1 72 ? 5.304 5.513 -8.921 1.00 92.94 72 TRP A C 1
ATOM 555 O O . TRP A 1 72 ? 5.318 4.428 -8.342 1.00 92.94 72 TRP A O 1
ATOM 565 N N . SER A 1 73 ? 6.214 5.815 -9.853 1.00 91.50 73 SER A N 1
ATOM 566 C CA . SER A 1 73 ? 7.284 4.903 -10.282 1.00 91.50 73 SER A CA 1
ATOM 567 C C . SER A 1 73 ? 8.290 4.558 -9.176 1.00 91.50 73 SER A C 1
ATOM 569 O O . SER A 1 73 ? 9.050 3.608 -9.322 1.00 91.50 73 SER A O 1
ATOM 571 N N . HIS A 1 74 ? 8.305 5.299 -8.064 1.00 91.12 74 HIS A N 1
ATOM 572 C CA . HIS A 1 74 ? 9.208 5.055 -6.936 1.00 91.12 74 HIS A CA 1
ATOM 573 C C . HIS A 1 74 ? 8.588 4.158 -5.855 1.00 91.12 74 HIS A C 1
ATOM 575 O O . HIS A 1 74 ? 9.307 3.690 -4.971 1.00 91.12 74 HIS A O 1
ATOM 581 N N . VAL A 1 75 ? 7.271 3.931 -5.895 1.00 92.75 75 VAL A N 1
ATOM 582 C CA . VAL A 1 75 ? 6.533 3.184 -4.869 1.00 92.75 75 VAL A CA 1
ATOM 583 C C . VAL A 1 75 ? 6.757 1.680 -5.028 1.00 92.75 75 VAL A C 1
ATOM 585 O O . VAL A 1 75 ? 6.475 1.076 -6.060 1.00 92.75 75 VAL A O 1
ATOM 588 N N . LEU A 1 76 ? 7.262 1.052 -3.973 1.00 93.38 76 LEU A N 1
ATOM 589 C CA . LEU A 1 76 ? 7.493 -0.386 -3.872 1.00 93.38 76 LEU A CA 1
ATOM 590 C C . LEU A 1 76 ? 6.348 -1.100 -3.154 1.00 93.38 76 LEU A C 1
ATOM 592 O O . LEU A 1 76 ? 6.026 -2.223 -3.519 1.00 93.38 76 LEU A O 1
ATOM 596 N N . VAL A 1 77 ? 5.730 -0.476 -2.157 1.00 94.94 77 VAL A N 1
ATOM 597 C CA . VAL A 1 77 ? 4.591 -1.042 -1.421 1.00 94.94 77 VAL A CA 1
ATOM 598 C C . VAL A 1 77 ? 3.607 0.084 -1.142 1.00 94.94 77 VAL A C 1
ATOM 600 O O . VAL A 1 77 ? 4.029 1.134 -0.656 1.00 94.94 77 VAL A O 1
ATOM 603 N N . ALA A 1 78 ? 2.327 -0.121 -1.444 1.00 95.88 78 ALA A N 1
ATOM 604 C CA . ALA A 1 78 ? 1.279 0.865 -1.184 1.00 95.88 78 ALA A CA 1
ATOM 605 C C . ALA A 1 78 ? 0.584 0.593 0.157 1.00 95.88 78 ALA A C 1
ATOM 607 O O . ALA A 1 78 ? 0.347 -0.558 0.514 1.00 95.88 78 ALA A O 1
ATOM 608 N N . GLY A 1 79 ? 0.251 1.641 0.898 1.00 95.44 79 GLY A N 1
ATOM 609 C CA . GLY A 1 79 ? -0.449 1.548 2.169 1.00 95.44 79 GLY A CA 1
ATOM 610 C C . GLY A 1 79 ? -1.654 2.478 2.209 1.00 95.44 79 GLY A C 1
ATOM 611 O O . GLY A 1 79 ? -1.578 3.619 1.759 1.00 95.44 79 GLY A O 1
ATOM 612 N N . GLU A 1 80 ? -2.752 1.982 2.764 1.00 94.62 80 GLU A N 1
ATOM 613 C CA . GLU A 1 80 ? -3.984 2.741 2.999 1.00 94.62 80 GLU A CA 1
ATOM 614 C C . GLU A 1 80 ? -4.280 2.780 4.500 1.00 94.62 80 GLU A C 1
ATOM 616 O O . GLU A 1 80 ? -4.206 1.747 5.182 1.00 94.62 80 GLU A O 1
ATOM 621 N N . LEU A 1 81 ? -4.623 3.960 5.021 1.00 91.88 81 LEU A N 1
ATOM 622 C CA . LEU A 1 81 ? -4.841 4.166 6.450 1.00 91.88 81 LEU A CA 1
ATOM 623 C C . LEU A 1 81 ? -6.273 4.608 6.726 1.00 91.88 81 LEU A C 1
ATOM 625 O O . LEU A 1 81 ? -6.750 5.616 6.224 1.00 91.88 81 LEU A O 1
ATOM 629 N N . LYS A 1 82 ? -6.955 3.900 7.625 1.00 88.94 82 LYS A N 1
ATOM 630 C CA . LYS A 1 82 ? -8.272 4.292 8.130 1.00 88.94 82 LYS A CA 1
ATOM 631 C C . LYS A 1 82 ? -8.267 4.260 9.651 1.00 88.94 82 LYS A C 1
ATOM 633 O O . LYS A 1 82 ? -7.785 3.326 10.281 1.00 88.94 82 LYS A O 1
ATOM 638 N N . SER A 1 83 ? -8.863 5.265 10.282 1.00 86.38 83 SER A N 1
ATOM 639 C CA . SER A 1 83 ? -8.962 5.320 11.749 1.00 86.38 83 SER A CA 1
ATOM 640 C C . SER A 1 83 ? -10.015 4.364 12.327 1.00 86.38 83 SER A C 1
ATOM 642 O O . SER A 1 83 ? -9.934 3.998 13.497 1.00 86.38 83 SER A O 1
ATOM 644 N N . ASN A 1 84 ? -11.002 3.959 11.524 1.00 86.12 84 ASN A N 1
ATOM 645 C CA . ASN A 1 84 ? -12.120 3.115 11.936 1.00 86.12 84 ASN A CA 1
ATOM 646 C C . ASN A 1 84 ? -11.895 1.651 11.504 1.00 86.12 84 ASN A C 1
ATOM 648 O O . ASN A 1 84 ? -11.830 1.404 10.301 1.00 86.12 84 ASN A O 1
ATOM 652 N N . PRO A 1 85 ? -11.880 0.669 12.426 1.00 87.62 85 PRO A N 1
ATOM 653 C CA . PRO A 1 85 ? -11.789 -0.755 12.084 1.00 87.62 85 PRO A CA 1
ATOM 654 C C . PRO A 1 85 ? -12.870 -1.245 11.115 1.00 87.62 85 PRO A C 1
ATOM 656 O O . PRO A 1 85 ? -12.614 -2.111 10.287 1.00 87.62 85 PRO A O 1
ATOM 659 N N . LYS A 1 86 ? -14.076 -0.662 11.157 1.00 90.44 86 LYS A N 1
ATOM 660 C CA . LYS A 1 86 ? -15.174 -1.023 10.240 1.00 90.44 86 LYS A CA 1
ATOM 661 C C . LYS A 1 86 ? -14.912 -0.610 8.786 1.00 90.44 86 LYS A C 1
ATOM 663 O O . LYS A 1 86 ? -15.661 -1.009 7.901 1.00 90.44 86 LYS A O 1
ATOM 668 N N . ALA A 1 87 ? -13.874 0.188 8.533 1.00 90.81 87 ALA A N 1
ATOM 669 C CA . ALA A 1 87 ? -13.440 0.540 7.186 1.00 90.81 87 ALA A CA 1
ATOM 670 C C . ALA A 1 87 ? -12.695 -0.605 6.479 1.00 90.81 87 ALA A C 1
ATOM 672 O O . ALA A 1 87 ? -12.446 -0.510 5.279 1.00 90.81 87 ALA A O 1
ATOM 673 N N . ASP A 1 88 ? -12.378 -1.688 7.196 1.00 90.31 88 ASP A N 1
ATOM 674 C CA . ASP A 1 88 ? -11.683 -2.859 6.668 1.00 90.31 88 ASP A CA 1
ATOM 675 C C . ASP A 1 88 ? -12.611 -3.772 5.848 1.00 90.31 88 ASP A C 1
ATOM 677 O O . ASP A 1 88 ? -12.893 -4.927 6.185 1.00 90.31 88 ASP A O 1
ATOM 681 N N . THR A 1 89 ? -13.147 -3.192 4.781 1.00 90.06 89 THR A N 1
ATOM 682 C CA . THR A 1 89 ? -14.137 -3.773 3.880 1.00 90.06 89 THR A CA 1
ATOM 683 C C . THR A 1 89 ? -13.797 -3.428 2.436 1.00 90.06 89 THR A C 1
ATOM 685 O O . THR A 1 89 ? -13.116 -2.434 2.157 1.00 90.06 89 THR A O 1
ATOM 688 N N . ALA A 1 90 ? -14.333 -4.224 1.507 1.00 80.06 90 ALA A N 1
ATOM 689 C CA . ALA A 1 90 ? -14.116 -4.050 0.075 1.00 80.06 90 ALA A CA 1
ATOM 690 C C . ALA A 1 90 ? -14.464 -2.637 -0.414 1.00 80.06 90 ALA A C 1
ATOM 692 O O . ALA A 1 90 ? -13.667 -2.003 -1.098 1.00 80.06 90 ALA A O 1
ATOM 693 N N . SER A 1 91 ? -15.627 -2.116 -0.019 1.00 83.50 91 SER A N 1
ATOM 694 C CA . SER A 1 91 ? -16.149 -0.827 -0.482 1.00 83.50 91 SER A CA 1
ATOM 695 C C . SER A 1 91 ? -15.384 0.397 0.030 1.00 83.50 91 SER A C 1
ATOM 697 O O . SER A 1 91 ? -15.711 1.512 -0.370 1.00 83.50 91 SER A O 1
ATOM 699 N N . ILE A 1 92 ? -14.423 0.214 0.942 1.00 87.50 92 ILE A N 1
ATOM 700 C CA . ILE A 1 92 ? -13.698 1.309 1.590 1.00 87.50 92 ILE A CA 1
ATOM 701 C C . ILE A 1 92 ? -12.189 1.100 1.406 1.00 87.50 92 ILE A C 1
ATOM 703 O O . ILE A 1 92 ? -11.654 1.464 0.361 1.00 87.50 92 ILE A O 1
ATOM 707 N N . ALA A 1 93 ? -11.496 0.496 2.377 1.00 88.69 93 ALA A N 1
ATOM 708 C CA . ALA A 1 93 ? -10.034 0.469 2.381 1.00 88.69 93 ALA A CA 1
ATOM 709 C C . ALA A 1 93 ? -9.445 -0.327 1.206 1.00 88.69 93 ALA A C 1
ATOM 711 O O . ALA A 1 93 ? -8.384 0.021 0.692 1.00 88.69 93 ALA A O 1
ATOM 712 N N . TRP A 1 94 ? -10.122 -1.385 0.750 1.00 91.38 94 TRP A N 1
ATOM 713 C CA . TRP A 1 94 ? -9.554 -2.254 -0.283 1.00 91.38 94 TRP A CA 1
ATOM 714 C C . TRP A 1 94 ? -9.605 -1.600 -1.667 1.00 91.38 94 TRP A C 1
ATOM 716 O O . TRP A 1 94 ? -8.632 -1.689 -2.410 1.00 91.38 94 TRP A O 1
ATOM 726 N N . ILE A 1 95 ? -10.699 -0.903 -2.011 1.00 93.56 95 ILE A N 1
ATOM 727 C CA . ILE A 1 95 ? -10.795 -0.137 -3.266 1.00 93.56 95 ILE A CA 1
ATOM 728 C C . ILE A 1 95 ? -9.795 1.022 -3.280 1.00 93.56 95 ILE A C 1
ATOM 730 O O . ILE A 1 95 ? -9.190 1.277 -4.323 1.00 93.56 95 ILE A O 1
ATOM 734 N N . ASP A 1 96 ? -9.611 1.719 -2.157 1.00 93.62 96 ASP A N 1
ATOM 735 C CA . ASP A 1 96 ? -8.627 2.802 -2.064 1.00 93.62 96 ASP A CA 1
ATOM 736 C C . ASP A 1 96 ? -7.205 2.268 -2.292 1.00 93.62 96 ASP A C 1
ATOM 738 O O . ASP A 1 96 ? -6.497 2.752 -3.180 1.00 93.62 96 ASP A O 1
ATOM 742 N N . LEU A 1 97 ? -6.844 1.162 -1.634 1.00 95.88 97 LEU A N 1
ATOM 743 C CA . LEU A 1 97 ? -5.567 0.493 -1.874 1.00 95.88 97 LEU A CA 1
ATOM 744 C C . LEU A 1 97 ? -5.423 -0.012 -3.323 1.00 95.88 97 LEU A C 1
ATOM 746 O O . LEU A 1 97 ? -4.366 0.156 -3.934 1.00 95.88 97 LEU A O 1
ATOM 750 N N . ALA A 1 98 ? -6.478 -0.583 -3.910 1.00 94.81 98 ALA A N 1
ATOM 751 C CA . ALA A 1 98 ? -6.471 -1.050 -5.297 1.00 94.81 98 ALA A CA 1
ATOM 752 C C . ALA A 1 98 ? -6.255 0.101 -6.296 1.00 94.81 98 ALA A C 1
ATOM 754 O O . ALA A 1 98 ? -5.583 -0.072 -7.316 1.00 94.81 98 ALA A O 1
ATOM 755 N N . ARG A 1 99 ? -6.775 1.304 -6.004 1.00 94.50 99 ARG A N 1
ATOM 756 C CA . ARG A 1 99 ? -6.487 2.505 -6.806 1.00 94.50 99 ARG A CA 1
ATOM 757 C C . ARG A 1 99 ? -5.000 2.828 -6.772 1.00 94.50 99 ARG A C 1
ATOM 759 O O . ARG A 1 99 ? -4.449 3.116 -7.829 1.00 94.50 99 ARG A O 1
ATOM 766 N N . TYR A 1 100 ? -4.345 2.740 -5.616 1.00 95.31 100 TYR A N 1
ATOM 767 C CA . TYR A 1 100 ? -2.897 2.942 -5.530 1.00 95.31 100 TYR A CA 1
ATOM 768 C C . TYR A 1 100 ? -2.132 1.869 -6.294 1.00 95.31 100 TYR A C 1
ATOM 770 O O . TYR A 1 100 ? -1.236 2.203 -7.065 1.00 95.31 100 TYR A O 1
ATOM 778 N N . ALA A 1 101 ? -2.515 0.598 -6.148 1.00 95.56 101 ALA A N 1
ATOM 779 C CA . ALA A 1 101 ? -1.906 -0.499 -6.894 1.00 95.56 101 ALA A CA 1
ATOM 780 C C . ALA A 1 101 ? -1.979 -0.253 -8.408 1.00 95.56 101 ALA A C 1
ATOM 782 O O . ALA A 1 101 ? -0.971 -0.398 -9.098 1.00 95.56 101 ALA A O 1
ATOM 783 N N . ARG A 1 102 ? -3.122 0.229 -8.917 1.00 94.81 102 ARG A N 1
ATOM 784 C CA . ARG A 1 102 ? -3.267 0.632 -10.323 1.00 94.81 102 ARG A CA 1
ATOM 785 C C . ARG A 1 102 ? -2.271 1.722 -10.724 1.00 94.81 102 ARG A C 1
ATOM 787 O O . ARG A 1 102 ? -1.640 1.586 -11.766 1.00 94.81 102 ARG A O 1
ATOM 794 N N . GLU A 1 103 ? -2.123 2.791 -9.938 1.00 95.44 103 GLU A N 1
ATOM 795 C CA . GLU A 1 103 ? -1.167 3.867 -10.256 1.00 95.44 103 GLU A CA 1
ATOM 796 C C . GLU A 1 103 ? 0.285 3.358 -10.259 1.00 95.44 103 GLU A C 1
ATOM 798 O O . GLU A 1 103 ? 1.065 3.714 -11.141 1.00 95.44 103 GLU A O 1
ATOM 803 N N . VAL A 1 104 ? 0.646 2.477 -9.316 1.00 95.06 104 VAL A N 1
ATOM 804 C CA . VAL A 1 104 ? 1.977 1.849 -9.267 1.00 95.06 104 VAL A CA 1
ATOM 805 C C . VAL A 1 104 ? 2.210 0.959 -10.487 1.00 95.06 104 VAL A C 1
ATOM 807 O O . VAL A 1 104 ? 3.249 1.073 -11.133 1.00 95.06 104 VAL A O 1
ATOM 810 N N . LEU A 1 105 ? 1.247 0.099 -10.831 1.00 94.56 105 LEU A N 1
ATOM 811 C CA . LEU A 1 105 ? 1.344 -0.790 -11.989 1.00 94.56 105 LEU A CA 1
ATOM 812 C C . LEU A 1 105 ? 1.394 -0.010 -13.304 1.00 94.56 105 LEU A C 1
ATOM 814 O O . LEU A 1 105 ? 2.131 -0.417 -14.198 1.00 94.56 105 LEU A O 1
ATOM 818 N N . ALA A 1 106 ? 0.660 1.098 -13.422 1.00 93.75 106 ALA A N 1
ATOM 819 C CA . ALA A 1 106 ? 0.711 1.969 -14.592 1.00 93.75 106 ALA A CA 1
ATOM 820 C C . ALA A 1 106 ? 2.067 2.683 -14.720 1.00 93.75 106 ALA A C 1
ATOM 822 O O . ALA A 1 106 ? 2.596 2.810 -15.820 1.00 93.75 106 ALA A O 1
ATOM 823 N N . ALA A 1 107 ? 2.653 3.121 -13.601 1.00 93.38 107 ALA A N 1
ATOM 824 C CA . ALA A 1 107 ? 3.944 3.808 -13.588 1.00 93.38 107 ALA A CA 1
ATOM 825 C C . ALA A 1 107 ? 5.163 2.867 -13.690 1.00 93.38 107 ALA A C 1
ATOM 827 O O . ALA A 1 107 ? 6.280 3.344 -13.887 1.00 93.38 107 ALA A O 1
ATOM 828 N N . GLN A 1 108 ? 4.972 1.556 -13.514 1.00 93.19 108 GLN A N 1
ATOM 829 C CA . GLN A 1 108 ? 6.019 0.527 -13.552 1.00 93.19 108 GLN A CA 1
ATOM 830 C C . GLN A 1 108 ? 5.603 -0.615 -14.484 1.00 93.19 108 GLN A C 1
ATOM 832 O O . GLN A 1 108 ? 5.444 -1.747 -14.041 1.00 93.19 108 GLN A O 1
ATOM 837 N N . ASP A 1 109 ? 5.404 -0.327 -15.767 1.00 90.19 109 ASP A N 1
ATOM 838 C CA . ASP A 1 109 ? 4.869 -1.192 -16.838 1.00 90.19 109 ASP A CA 1
ATOM 839 C C . ASP A 1 109 ? 5.441 -2.621 -16.969 1.00 90.19 109 ASP A C 1
ATOM 841 O O . ASP A 1 109 ? 4.782 -3.486 -17.535 1.00 90.19 109 ASP A O 1
ATOM 845 N N . THR A 1 110 ? 6.598 -2.936 -16.390 1.00 92.56 110 THR A N 1
ATOM 846 C CA . THR A 1 110 ? 7.198 -4.290 -16.376 1.00 92.56 110 THR A CA 1
ATOM 847 C C . THR A 1 110 ? 6.954 -5.084 -15.083 1.00 92.56 110 THR A C 1
ATOM 849 O O . THR A 1 110 ? 7.226 -6.284 -15.016 1.00 92.56 110 THR A O 1
ATOM 852 N N . ARG A 1 111 ? 6.419 -4.445 -14.040 1.00 92.75 111 ARG A N 1
ATOM 853 C CA . ARG A 1 111 ? 6.218 -5.038 -12.714 1.00 92.75 111 ARG A CA 1
ATOM 854 C C . ARG A 1 111 ? 5.039 -6.014 -12.647 1.00 92.75 111 ARG A C 1
ATOM 856 O O . ARG A 1 111 ? 3.902 -5.626 -12.858 1.00 92.75 111 ARG A O 1
ATOM 863 N N . ARG A 1 112 ? 5.288 -7.263 -12.247 1.00 94.50 112 ARG A N 1
ATOM 864 C CA . ARG A 1 112 ? 4.256 -8.322 -12.210 1.00 94.50 112 ARG A CA 1
ATOM 865 C C . ARG A 1 112 ? 3.187 -8.127 -11.134 1.00 94.50 112 ARG A C 1
ATOM 867 O O . ARG A 1 112 ? 2.012 -8.265 -11.434 1.00 94.50 112 ARG A O 1
ATOM 874 N N . PHE A 1 113 ? 3.598 -7.758 -9.923 1.00 95.62 113 PHE A N 1
ATOM 875 C CA . PHE A 1 113 ? 2.693 -7.584 -8.789 1.00 95.62 113 PHE A CA 1
ATOM 876 C C . PHE A 1 113 ? 3.061 -6.367 -7.938 1.00 95.62 113 PHE A C 1
ATOM 878 O O . PHE A 1 113 ? 4.219 -5.925 -7.895 1.00 95.62 113 PHE A O 1
ATOM 885 N N . VAL A 1 114 ? 2.081 -5.843 -7.207 1.00 95.88 114 VAL A N 1
ATOM 886 C CA . VAL A 1 114 ? 2.256 -4.803 -6.190 1.00 95.88 114 VAL A CA 1
ATOM 887 C C . VAL A 1 114 ? 1.811 -5.350 -4.846 1.00 95.88 114 VAL A C 1
ATOM 889 O O . VAL A 1 114 ? 0.667 -5.757 -4.678 1.00 95.88 114 VAL A O 1
ATOM 892 N N . LEU A 1 115 ? 2.722 -5.324 -3.876 1.00 96.69 115 LEU A N 1
ATOM 893 C CA . LEU A 1 115 ? 2.360 -5.568 -2.489 1.00 96.69 115 LEU A CA 1
ATOM 894 C C . LEU A 1 115 ? 1.718 -4.312 -1.914 1.00 96.69 115 LEU A C 1
ATOM 896 O O . LEU A 1 115 ? 2.145 -3.187 -2.203 1.00 96.69 115 LEU A O 1
ATOM 900 N N . GLY A 1 116 ? 0.734 -4.508 -1.053 1.00 96.56 116 GLY A N 1
ATOM 901 C CA . GLY A 1 116 ? 0.138 -3.428 -0.299 1.00 96.56 116 GLY A CA 1
ATOM 902 C C . GLY A 1 116 ? -0.298 -3.855 1.088 1.00 96.56 116 GLY A C 1
ATOM 903 O O . GLY A 1 116 ? -0.263 -5.032 1.438 1.00 96.56 116 GLY A O 1
ATOM 904 N N . PHE A 1 117 ? -0.700 -2.888 1.895 1.00 95.81 117 PHE A N 1
ATOM 905 C CA . PHE A 1 117 ? -1.284 -3.150 3.200 1.00 95.81 117 PHE A CA 1
ATOM 906 C C . PHE A 1 117 ? -2.359 -2.121 3.535 1.00 95.81 117 PHE A C 1
ATOM 908 O O . PHE A 1 117 ? -2.344 -0.990 3.055 1.00 95.81 117 PHE A O 1
ATOM 915 N N . THR A 1 118 ? -3.298 -2.515 4.381 1.00 94.94 118 THR A N 1
ATOM 916 C CA . THR A 1 118 ? -4.288 -1.613 4.974 1.00 94.94 118 THR A CA 1
ATOM 917 C C . THR A 1 118 ? -4.110 -1.622 6.482 1.00 94.94 118 THR A C 1
ATOM 919 O O . THR A 1 118 ? -3.957 -2.700 7.059 1.00 94.94 118 THR A O 1
ATOM 922 N N . VAL A 1 119 ? -4.188 -0.458 7.128 1.00 92.56 119 VAL A N 1
ATOM 923 C CA . VAL A 1 119 ? -4.328 -0.356 8.590 1.00 92.56 119 VAL A CA 1
ATOM 924 C C . VAL A 1 119 ? -5.645 0.345 8.904 1.00 92.56 119 VAL A C 1
ATOM 926 O O . VAL A 1 119 ? -5.798 1.533 8.637 1.00 92.56 119 VAL A O 1
ATOM 929 N N . CYS A 1 120 ? -6.610 -0.397 9.445 1.00 91.00 120 CYS A N 1
ATOM 930 C CA . CYS A 1 120 ? -7.941 0.081 9.812 1.00 91.00 120 CYS A CA 1
ATOM 931 C C . CYS A 1 120 ? -8.119 0.000 11.334 1.00 91.00 120 CYS A C 1
ATOM 933 O O . CYS A 1 120 ? -8.406 -1.062 11.889 1.00 91.00 120 CYS A O 1
ATOM 935 N N . GLY A 1 121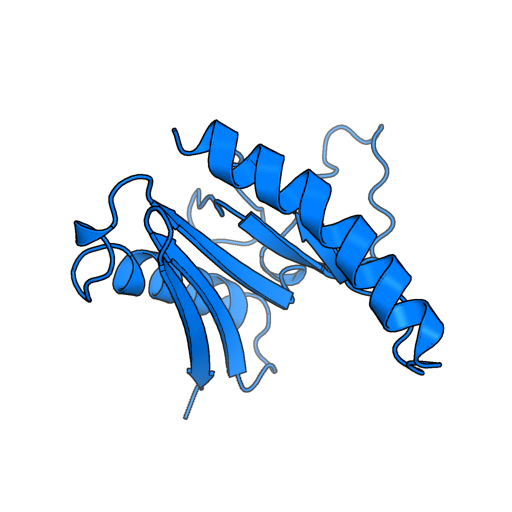 ? -7.930 1.118 12.035 1.00 87.44 121 GLY A N 1
ATOM 936 C CA . GLY A 1 121 ? -7.798 1.118 13.492 1.00 87.44 121 GLY A CA 1
ATOM 937 C C . GLY A 1 121 ? -6.615 0.247 13.924 1.00 87.44 121 GLY A C 1
ATOM 938 O O . GLY A 1 121 ? -5.480 0.553 13.580 1.00 87.44 121 GLY A O 1
ATOM 939 N N . SER A 1 122 ? -6.871 -0.839 14.656 1.00 86.50 122 SER A N 1
ATOM 940 C CA . SER A 1 122 ? -5.851 -1.823 15.059 1.00 86.50 122 SER A CA 1
ATOM 941 C C . SER A 1 122 ? -5.720 -3.022 14.109 1.00 86.50 122 SER A C 1
ATOM 943 O O . SER A 1 122 ? -4.915 -3.916 14.365 1.00 86.50 122 SER A O 1
ATOM 945 N N . LEU A 1 123 ? -6.512 -3.080 13.033 1.00 90.56 123 LEU A N 1
ATOM 946 C CA . LEU A 1 123 ? -6.491 -4.188 12.080 1.00 90.56 123 LEU A CA 1
ATOM 947 C C . LEU A 1 123 ? -5.500 -3.899 10.958 1.00 90.56 123 LEU A C 1
ATOM 949 O O . LEU A 1 123 ? -5.650 -2.908 10.246 1.00 90.56 123 LEU A O 1
ATOM 953 N N . MET A 1 124 ? -4.523 -4.785 10.775 1.00 92.44 124 MET A N 1
ATOM 954 C CA . MET A 1 124 ? -3.605 -4.749 9.641 1.00 92.44 124 MET A CA 1
ATOM 955 C C . MET A 1 124 ? -3.871 -5.935 8.714 1.00 92.44 124 MET A C 1
ATOM 957 O O . MET A 1 124 ? -3.961 -7.075 9.169 1.00 92.44 124 MET A O 1
ATOM 961 N N . ARG A 1 125 ? -3.965 -5.671 7.409 1.00 94.62 125 ARG A N 1
ATOM 962 C CA . ARG A 1 125 ? -4.018 -6.702 6.361 1.00 94.62 125 ARG A CA 1
ATOM 963 C C . ARG A 1 125 ? -2.952 -6.434 5.314 1.00 94.62 125 ARG A C 1
ATOM 965 O O . ARG A 1 125 ? -2.647 -5.278 5.031 1.00 94.62 125 ARG A O 1
ATOM 972 N N . VAL A 1 126 ? -2.409 -7.504 4.747 1.00 96.06 126 VAL A N 1
ATOM 973 C CA . VAL A 1 126 ? -1.430 -7.465 3.656 1.00 96.06 126 VAL A CA 1
ATOM 974 C C . VAL A 1 126 ? -2.096 -7.995 2.394 1.00 96.06 126 VAL A C 1
ATOM 976 O O . VAL A 1 126 ? -2.905 -8.918 2.457 1.00 96.06 126 VAL A O 1
ATOM 979 N N . TRP A 1 127 ? -1.757 -7.386 1.267 1.00 96.56 127 TRP A N 1
ATOM 980 C CA . TRP A 1 127 ? -2.367 -7.612 -0.033 1.00 96.56 127 TRP A CA 1
ATOM 981 C C . TRP A 1 127 ? -1.292 -7.831 -1.089 1.00 96.56 127 TRP A C 1
ATOM 983 O O . TRP A 1 127 ? -0.224 -7.215 -1.043 1.00 96.56 127 TRP A O 1
ATOM 993 N N . GLU A 1 128 ? -1.623 -8.649 -2.078 1.00 96.75 128 GLU A N 1
ATOM 994 C CA . GLU A 1 128 ? -0.880 -8.783 -3.322 1.00 96.75 128 GLU A CA 1
ATOM 995 C C . GLU A 1 128 ? -1.840 -8.501 -4.478 1.00 96.75 128 GLU A C 1
ATOM 997 O O . GLU A 1 128 ? -2.909 -9.102 -4.570 1.00 96.75 128 GLU A O 1
ATOM 1002 N N . PHE A 1 129 ? -1.473 -7.545 -5.326 1.00 95.19 129 PHE A N 1
ATOM 1003 C CA . PHE A 1 129 ? -2.183 -7.225 -6.557 1.00 95.19 129 PHE A CA 1
ATOM 1004 C C . PHE A 1 129 ? -1.341 -7.719 -7.7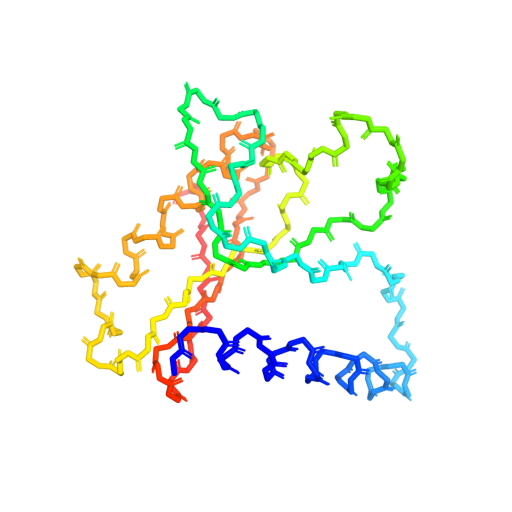25 1.00 95.19 129 PHE A C 1
ATOM 1006 O O . PHE A 1 129 ? -0.336 -7.085 -8.056 1.00 95.19 129 PHE A O 1
ATOM 1013 N N . ASP A 1 130 ? -1.736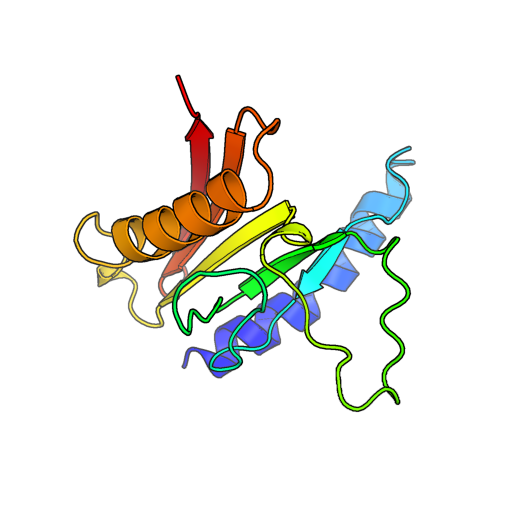 -8.838 -8.322 1.00 93.38 130 ASP A N 1
ATOM 1014 C CA . ASP A 1 130 ? -1.130 -9.342 -9.554 1.00 93.38 130 ASP A CA 1
ATOM 1015 C C . ASP A 1 130 ? -1.733 -8.634 -10.788 1.00 93.38 130 ASP A C 1
ATOM 1017 O O . ASP A 1 130 ? -2.787 -7.994 -10.713 1.00 93.38 130 ASP A O 1
ATOM 1021 N N . ARG A 1 131 ? -1.027 -8.691 -11.917 1.00 83.62 131 ARG A N 1
ATOM 1022 C CA . ARG A 1 131 ? -1.493 -8.216 -13.227 1.00 83.62 131 ARG A CA 1
ATOM 1023 C C . ARG A 1 131 ? -2.215 -9.277 -14.055 1.00 83.62 131 ARG A C 1
ATOM 1025 O O . ARG A 1 131 ? -2.837 -8.892 -15.046 1.00 83.62 131 ARG A O 1
ATOM 1032 N N . LEU A 1 132 ? -2.029 -10.554 -13.732 1.00 69.69 132 LEU A N 1
ATOM 1033 C CA . LEU A 1 132 ? -2.551 -11.712 -14.456 1.00 69.69 132 LEU A CA 1
ATOM 1034 C C . LEU A 1 132 ? -4.017 -11.987 -14.115 1.00 69.69 132 LEU A C 1
ATOM 1036 O O . LEU A 1 132 ? -4.401 -11.848 -12.932 1.00 69.69 132 LEU A O 1
#